Protein AF-A0A838H4B2-F1 (afdb_monomer_lite)

Sequence (118 aa):
ARHPGAVADAAAERFWSGRRPRLSGQLRQLLALDEIDDATKVARRPGAICRLTAAGDRITAQLGDRRLHMPADLAAAMAAVTERPELTVGDLAELLDQPSRHVLVRRLVREGLLMVVR

Foldseek 3Di:
DPDPVVVVLVVLCVLQVPDDFDDDPCVVVLVCLVVQFQQWKKFFQPPWDWDWDDDPQWIWIDTPPDIDIDGPLCVVVVVVRVVDRMDGLNVCVVRDDGSNSSSVQSVCSRSRRMDTDD

Radius of gyration: 13.68 Å; chains: 1; bounding box: 31×31×41 Å

Secondary structure (DSSP, 8-state):
---HHHHHHHHHHHHHHT-PPP-SS-HHHHHTGGG--TT-EEEEPTT--EEEEEETTEEEEEETTEEEEEEGGGHHHHHHHHH-SEEEGGGGTTTS-HHHHHHHHHHHHHTTSEEE--

Structure (mmCIF, N/CA/C/O backbone):
data_AF-A0A838H4B2-F1
#
_entry.id   AF-A0A838H4B2-F1
#
loop_
_atom_site.group_PDB
_atom_site.id
_atom_site.type_symbol
_atom_site.label_atom_id
_atom_site.label_alt_id
_atom_site.label_comp_id
_atom_site.label_asym_id
_atom_site.label_entity_id
_atom_site.label_seq_id
_atom_site.pdbx_PDB_ins_code
_atom_site.Cartn_x
_atom_site.Cartn_y
_atom_site.Cartn_z
_atom_site.occupancy
_atom_site.B_iso_or_equiv
_atom_site.auth_seq_id
_atom_site.auth_comp_id
_atom_site.auth_asym_id
_atom_site.auth_atom_id
_atom_site.pdbx_PDB_model_num
ATOM 1 N N . ALA A 1 1 ? -19.216 -9.057 21.523 1.00 39.03 1 ALA A N 1
ATOM 2 C CA . ALA A 1 1 ? -18.206 -7.990 21.664 1.00 39.03 1 ALA A CA 1
ATOM 3 C C . ALA A 1 1 ? -17.981 -7.362 20.293 1.00 39.03 1 ALA A C 1
ATOM 5 O O . ALA A 1 1 ? -17.779 -8.100 19.338 1.00 39.03 1 ALA A O 1
ATOM 6 N N . ARG A 1 2 ? -18.105 -6.036 20.155 1.00 35.56 2 ARG A N 1
ATOM 7 C CA . ARG A 1 2 ? -17.757 -5.334 18.907 1.00 35.56 2 ARG A CA 1
ATOM 8 C C . ARG A 1 2 ? -16.236 -5.419 18.757 1.00 35.56 2 ARG A C 1
ATOM 10 O O . ARG A 1 2 ? -15.529 -4.804 19.547 1.00 35.56 2 ARG A O 1
ATOM 17 N N . HIS A 1 3 ? -15.744 -6.223 17.817 1.00 30.81 3 HIS A N 1
ATOM 18 C CA . HIS A 1 3 ? -14.318 -6.263 17.499 1.00 30.81 3 HIS A CA 1
ATOM 19 C C . HIS A 1 3 ? -13.909 -4.915 16.879 1.00 30.81 3 HIS A C 1
ATOM 21 O O . HIS A 1 3 ? -14.543 -4.507 15.904 1.00 30.81 3 HIS A O 1
ATOM 27 N N . PRO A 1 4 ? -12.875 -4.229 17.402 1.00 34.47 4 PRO A N 1
ATOM 28 C CA . PRO A 1 4 ? -12.387 -2.967 16.840 1.00 34.47 4 PRO A CA 1
ATOM 29 C C . PRO A 1 4 ? -12.000 -3.068 15.351 1.00 34.47 4 PRO A C 1
ATOM 31 O O . PRO A 1 4 ? -12.183 -2.103 14.616 1.00 34.47 4 PRO A O 1
ATOM 34 N N . GLY A 1 5 ? -11.552 -4.246 14.889 1.00 38.50 5 GLY A N 1
ATOM 35 C CA . GLY A 1 5 ? -11.121 -4.490 13.501 1.00 38.50 5 GLY A CA 1
ATOM 36 C C . GLY A 1 5 ? -12.238 -4.410 12.451 1.00 38.50 5 GLY A C 1
ATOM 37 O O . GLY A 1 5 ? -12.063 -3.783 11.416 1.00 38.50 5 GLY A O 1
ATOM 38 N N . ALA A 1 6 ? -13.448 -4.898 12.752 1.00 37.72 6 ALA A N 1
ATOM 39 C CA . ALA A 1 6 ? -14.560 -4.879 11.787 1.00 37.72 6 ALA A CA 1
ATOM 40 C C . ALA A 1 6 ? -15.044 -3.454 11.435 1.00 37.72 6 ALA A C 1
ATOM 42 O O . ALA A 1 6 ? -15.711 -3.237 10.422 1.00 37.72 6 ALA A O 1
ATOM 43 N N . VAL A 1 7 ? -14.736 -2.468 12.287 1.00 40.53 7 VAL A N 1
ATOM 44 C CA . VAL A 1 7 ? -15.036 -1.050 12.037 1.00 40.53 7 VAL A CA 1
ATOM 45 C C . VAL A 1 7 ? -13.958 -0.413 11.153 1.00 40.53 7 VAL A C 1
ATOM 47 O O . VAL A 1 7 ? -14.288 0.453 10.341 1.00 40.53 7 VAL A O 1
ATOM 50 N N . ALA A 1 8 ? -12.704 -0.863 11.261 1.00 45.31 8 ALA A N 1
ATOM 51 C CA . ALA A 1 8 ? -11.601 -0.409 10.420 1.00 45.31 8 ALA A CA 1
ATOM 52 C C . ALA A 1 8 ? -11.764 -0.881 8.966 1.00 45.31 8 ALA A C 1
ATOM 54 O O . ALA A 1 8 ? -11.578 -0.072 8.060 1.00 45.31 8 ALA A O 1
ATOM 55 N N . ASP A 1 9 ? -12.231 -2.113 8.743 1.00 47.44 9 ASP A N 1
ATOM 56 C CA . ASP A 1 9 ? -12.452 -2.688 7.405 1.00 47.44 9 ASP A CA 1
ATOM 57 C C . ASP A 1 9 ? -13.451 -1.871 6.572 1.00 47.44 9 ASP A C 1
ATOM 59 O O . ASP A 1 9 ? -13.134 -1.356 5.497 1.00 47.44 9 ASP A O 1
ATOM 63 N N . ALA A 1 10 ? -14.659 -1.665 7.106 1.00 52.34 10 ALA A N 1
ATOM 64 C CA . ALA A 1 10 ? -15.697 -0.891 6.429 1.00 52.34 10 ALA A CA 1
ATOM 65 C C . ALA A 1 10 ? -15.313 0.590 6.277 1.00 52.34 10 ALA A C 1
ATOM 67 O O . ALA A 1 10 ? -15.739 1.251 5.325 1.00 52.34 10 ALA A O 1
ATOM 68 N N . ALA A 1 11 ? -14.521 1.129 7.211 1.00 56.75 11 ALA A N 1
ATOM 69 C CA . ALA A 1 11 ? -14.009 2.489 7.129 1.00 56.75 11 ALA A CA 1
ATOM 70 C C . ALA A 1 11 ? -12.929 2.620 6.047 1.00 56.75 11 ALA A C 1
ATOM 72 O O . ALA A 1 11 ? -13.005 3.554 5.253 1.00 56.75 11 ALA A O 1
ATOM 73 N N . ALA A 1 12 ? -11.983 1.684 5.958 1.00 58.59 12 ALA A N 1
ATOM 74 C CA . ALA A 1 12 ? -10.947 1.652 4.932 1.00 58.59 12 ALA A CA 1
ATOM 75 C C . ALA A 1 12 ? -11.564 1.460 3.540 1.00 58.59 12 ALA A C 1
ATOM 77 O O . ALA A 1 12 ? -11.283 2.241 2.629 1.00 58.59 12 ALA A O 1
ATOM 78 N N . GLU A 1 13 ? -12.480 0.504 3.371 1.00 57.62 13 GLU A N 1
ATOM 79 C CA . GLU A 1 13 ? -13.183 0.300 2.102 1.00 57.62 13 GLU A CA 1
ATOM 80 C C . GLU A 1 13 ? -14.005 1.526 1.685 1.00 57.62 13 GLU A C 1
ATOM 82 O O . GLU A 1 13 ? -13.895 1.981 0.542 1.00 57.62 13 GLU A O 1
ATOM 87 N N . ARG A 1 14 ? -14.792 2.130 2.590 1.00 59.19 14 ARG A N 1
ATOM 88 C CA . ARG A 1 14 ? -15.536 3.372 2.287 1.00 59.19 14 ARG A CA 1
ATOM 89 C C . ARG A 1 14 ? -14.614 4.533 1.960 1.00 59.19 14 ARG A C 1
ATOM 91 O O . ARG A 1 14 ? -14.906 5.317 1.061 1.00 59.19 14 ARG A O 1
ATOM 98 N N . PHE A 1 15 ? -13.504 4.640 2.674 1.00 61.44 15 PHE A N 1
ATOM 99 C CA . PHE A 1 15 ? -12.539 5.702 2.479 1.00 61.44 15 PHE A CA 1
ATOM 100 C C . PHE A 1 15 ? -11.842 5.607 1.109 1.00 61.44 15 PHE A C 1
ATOM 102 O O . PHE A 1 15 ? -11.602 6.626 0.459 1.00 61.44 15 PHE A O 1
ATOM 109 N N . TRP A 1 16 ? -11.588 4.391 0.615 1.00 61.47 16 TRP A N 1
ATOM 110 C CA . TRP A 1 16 ? -10.861 4.168 -0.636 1.00 61.47 16 TRP A CA 1
ATOM 111 C C . TRP A 1 16 ? -11.739 3.938 -1.875 1.00 61.47 16 TRP A C 1
ATOM 113 O O . TRP A 1 16 ? -11.306 4.260 -2.990 1.00 61.47 16 TRP A O 1
ATOM 123 N N . SER A 1 17 ? -12.962 3.431 -1.715 1.00 54.78 17 SER A N 1
ATOM 124 C CA . SER A 1 17 ? -13.873 3.075 -2.820 1.00 54.78 17 SER A CA 1
ATOM 125 C C . SER A 1 17 ? -14.337 4.263 -3.675 1.00 54.78 17 SER A C 1
ATOM 127 O O . SER A 1 17 ? -14.684 4.074 -4.839 1.00 54.78 17 SER A O 1
ATOM 129 N N . GLY A 1 18 ? -14.274 5.499 -3.168 1.00 48.72 18 GLY A N 1
ATOM 130 C CA . GLY A 1 18 ? -14.782 6.684 -3.875 1.00 48.72 18 GLY A CA 1
ATOM 131 C C . GLY A 1 18 ? -13.961 7.177 -5.079 1.00 48.72 18 GLY A C 1
ATOM 132 O O . GLY A 1 18 ? -14.422 8.060 -5.802 1.00 48.72 18 GLY A O 1
ATOM 133 N N . ARG A 1 19 ? -12.745 6.659 -5.329 1.00 55.66 19 ARG A N 1
ATOM 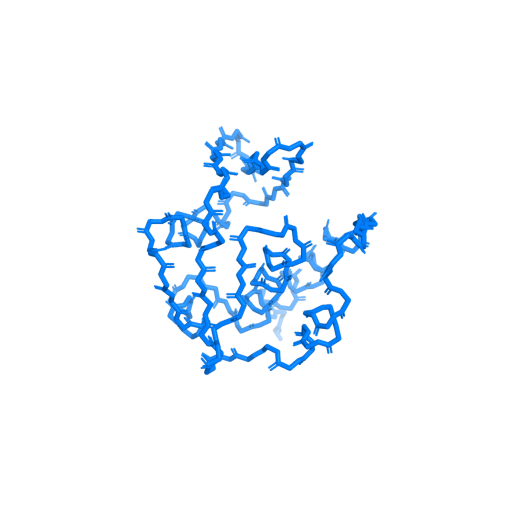134 C CA . ARG A 1 19 ? -11.852 7.213 -6.373 1.00 55.66 19 ARG A CA 1
ATOM 135 C C . ARG A 1 19 ? -11.728 6.322 -7.608 1.00 55.66 19 ARG A C 1
ATOM 137 O O . ARG A 1 19 ? -11.298 5.173 -7.517 1.00 55.66 19 ARG A O 1
ATOM 144 N N . ARG A 1 20 ? -12.020 6.896 -8.780 1.00 51.31 20 ARG A N 1
ATOM 145 C CA . ARG A 1 20 ? -11.890 6.237 -10.089 1.00 51.31 20 ARG A CA 1
ATOM 146 C C . ARG A 1 20 ? -10.408 6.042 -10.473 1.00 51.31 20 ARG A C 1
ATOM 148 O O . ARG A 1 20 ? -9.651 7.010 -10.407 1.00 51.31 20 ARG A O 1
ATOM 155 N N . PRO A 1 21 ? -9.979 4.840 -10.899 1.00 51.09 21 PRO A N 1
ATOM 156 C CA . PRO A 1 21 ? -8.625 4.606 -11.413 1.00 51.09 21 PRO A CA 1
ATOM 157 C C . PRO A 1 21 ? -8.424 5.210 -12.808 1.00 51.09 21 PRO A C 1
ATOM 159 O O . PRO A 1 21 ? -9.385 5.352 -13.563 1.00 51.09 21 PRO A O 1
ATOM 162 N N . ARG A 1 22 ? -7.166 5.470 -13.199 1.00 56.31 22 ARG A N 1
ATOM 163 C CA . ARG A 1 22 ? -6.808 5.643 -14.621 1.00 56.31 22 ARG A CA 1
ATOM 164 C C . ARG A 1 22 ? -6.142 4.379 -15.163 1.00 56.31 22 ARG A C 1
ATOM 166 O O . ARG A 1 22 ? -5.270 3.814 -14.517 1.00 56.31 22 ARG A O 1
ATOM 173 N N . LEU A 1 23 ? -6.590 3.970 -16.349 1.00 53.62 23 LEU A N 1
ATOM 174 C CA . LEU A 1 23 ? -6.383 2.668 -16.998 1.00 53.62 23 LEU A CA 1
ATOM 175 C C . LEU A 1 23 ? -5.200 2.636 -17.990 1.00 53.62 23 LEU A C 1
ATOM 177 O O . LEU A 1 23 ? -5.237 1.907 -18.977 1.00 53.62 23 LEU A O 1
ATOM 181 N N . SER A 1 24 ? -4.145 3.421 -17.789 1.00 47.12 24 SER A N 1
ATOM 182 C CA . SER A 1 24 ? -3.000 3.430 -18.713 1.00 47.12 24 SER A 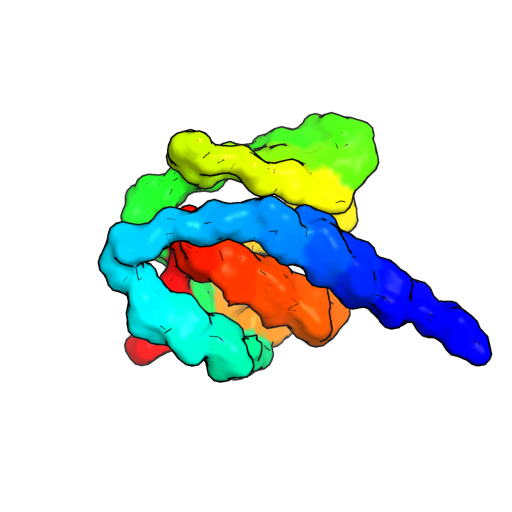CA 1
ATOM 183 C C . SER A 1 24 ? -2.042 2.268 -18.405 1.00 47.12 24 SER A C 1
ATOM 185 O O . SER A 1 24 ? -1.202 2.375 -17.518 1.00 47.12 24 SER A O 1
ATOM 187 N N . GLY A 1 25 ? -2.206 1.134 -19.103 1.00 46.50 25 GLY A N 1
ATOM 188 C CA . GLY A 1 25 ? -1.298 -0.032 -19.078 1.00 46.50 25 GLY A CA 1
ATOM 189 C C . GLY A 1 25 ? -1.486 -1.031 -17.924 1.00 46.50 25 GLY A C 1
ATOM 190 O O . GLY A 1 25 ? -0.818 -2.060 -17.875 1.00 46.50 25 GLY A O 1
ATOM 191 N N . GLN A 1 26 ? -2.412 -0.758 -17.003 1.00 57.06 26 GLN A N 1
ATOM 192 C CA . GLN A 1 26 ? -2.542 -1.456 -15.717 1.00 57.06 26 GLN A CA 1
ATOM 193 C C . GLN A 1 26 ? -3.621 -2.548 -15.680 1.00 57.06 26 GLN A C 1
ATOM 195 O O . GLN A 1 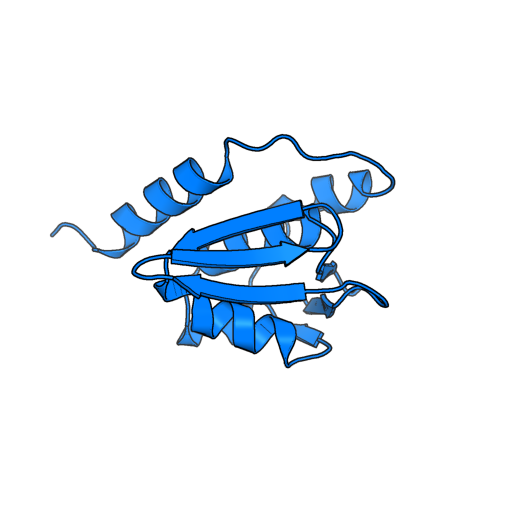26 ? -3.794 -3.184 -14.645 1.00 57.06 26 GLN A O 1
ATOM 200 N N . LEU A 1 27 ? -4.344 -2.791 -16.780 1.00 55.97 27 LEU A N 1
ATOM 201 C CA . LEU A 1 27 ? -5.525 -3.669 -16.786 1.00 55.97 27 LEU A CA 1
ATOM 202 C C . LEU A 1 27 ? -5.235 -5.075 -16.235 1.00 55.97 27 LEU A C 1
ATOM 204 O O . LEU A 1 27 ? -5.998 -5.583 -15.422 1.00 55.97 27 LEU A O 1
ATOM 208 N N . ARG A 1 28 ? -4.093 -5.674 -16.600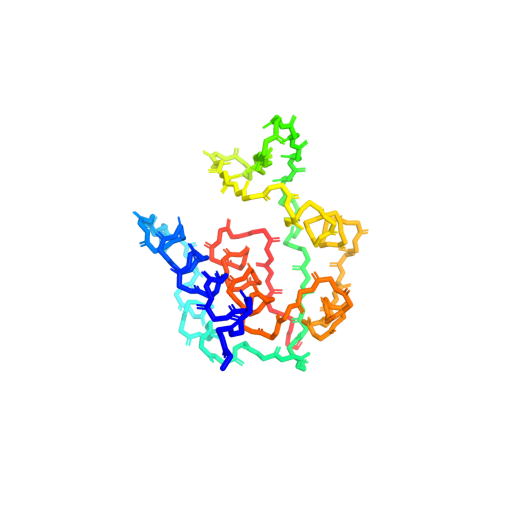 1.00 54.78 28 ARG A N 1
ATOM 209 C CA . ARG A 1 28 ? -3.697 -7.008 -16.118 1.00 54.78 28 ARG A CA 1
ATOM 210 C C . ARG A 1 28 ? -3.339 -7.030 -14.627 1.00 54.78 28 ARG A C 1
ATOM 212 O O . ARG A 1 28 ? -3.529 -8.052 -13.986 1.00 54.78 28 ARG A O 1
ATOM 219 N N . GLN A 1 29 ? -2.840 -5.923 -14.069 1.00 56.66 29 GLN A N 1
ATOM 220 C CA . GLN A 1 29 ? -2.629 -5.809 -12.620 1.00 56.66 29 GLN A CA 1
ATOM 221 C C . GLN A 1 29 ? -3.940 -5.561 -11.883 1.00 56.66 29 GLN A C 1
ATOM 223 O O . GLN A 1 29 ? -4.095 -6.075 -10.789 1.00 56.66 29 GLN A O 1
ATOM 228 N N . LEU A 1 30 ? -4.874 -4.815 -12.484 1.00 61.38 30 LEU A N 1
ATOM 229 C CA . LEU A 1 30 ? -6.201 -4.577 -11.916 1.00 61.38 30 LEU A CA 1
ATOM 230 C C . LEU A 1 30 ? -7.012 -5.871 -11.788 1.00 61.38 30 LEU A C 1
ATOM 232 O O . LEU A 1 30 ? -7.677 -6.050 -10.778 1.00 61.38 30 LEU A O 1
ATOM 236 N N . LEU A 1 31 ? -6.909 -6.766 -12.776 1.00 59.69 31 LEU A N 1
ATOM 237 C CA . LEU A 1 31 ? -7.534 -8.094 -12.743 1.00 59.69 31 LEU A CA 1
ATOM 238 C C . LEU A 1 31 ? -6.899 -9.028 -11.701 1.00 59.69 31 LEU A C 1
ATOM 240 O O . LEU A 1 31 ? -7.588 -9.874 -11.154 1.00 59.69 31 LEU A O 1
ATOM 244 N N . ALA A 1 32 ? -5.607 -8.850 -11.408 1.00 63.69 32 ALA A N 1
ATOM 245 C CA . ALA A 1 32 ? -4.882 -9.631 -10.405 1.00 63.69 32 ALA A CA 1
ATOM 246 C C . ALA A 1 32 ? -4.954 -9.022 -8.993 1.00 63.69 32 ALA A C 1
ATOM 248 O O . ALA A 1 32 ? -4.353 -9.562 -8.071 1.00 63.69 32 ALA A O 1
ATOM 249 N N . LEU A 1 33 ? -5.641 -7.886 -8.796 1.00 71.88 33 LEU A N 1
ATOM 250 C CA . LEU A 1 33 ? -5.738 -7.268 -7.468 1.00 71.88 33 LEU A CA 1
ATOM 251 C C . LEU A 1 33 ? -6.427 -8.197 -6.474 1.00 71.88 33 LEU A C 1
ATOM 253 O O . LEU A 1 33 ? -5.995 -8.260 -5.328 1.00 71.88 33 LEU A O 1
ATOM 257 N N . ASP A 1 34 ? -7.456 -8.921 -6.913 1.00 71.50 34 ASP A N 1
ATOM 258 C CA . ASP A 1 34 ? -8.206 -9.836 -6.050 1.00 71.50 34 ASP A CA 1
ATOM 259 C C . ASP A 1 34 ? -7.394 -11.084 -5.668 1.00 71.50 34 ASP A C 1
ATOM 261 O O . ASP A 1 34 ? -7.684 -11.706 -4.650 1.00 71.50 34 ASP A O 1
ATOM 265 N N . GLU A 1 35 ? -6.332 -11.391 -6.422 1.00 83.06 35 GLU A N 1
ATOM 266 C CA . GLU A 1 35 ? -5.383 -12.480 -6.153 1.00 83.06 35 GLU A CA 1
ATOM 267 C C . GLU A 1 35 ? -4.250 -12.061 -5.199 1.00 83.06 35 GLU A C 1
ATOM 269 O O . GLU A 1 35 ? -3.476 -12.911 -4.771 1.00 83.06 35 GLU A O 1
ATOM 274 N N . ILE A 1 36 ? -4.132 -10.768 -4.855 1.00 88.12 36 ILE A N 1
ATOM 275 C CA . ILE A 1 36 ? -3.122 -10.307 -3.894 1.00 88.12 36 ILE A CA 1
ATOM 276 C C . ILE A 1 36 ? -3.481 -10.832 -2.505 1.00 88.12 36 ILE A C 1
ATOM 278 O O . ILE A 1 36 ? -4.516 -10.453 -1.942 1.00 88.12 36 ILE A O 1
ATOM 282 N N . ASP A 1 37 ? -2.567 -11.633 -1.968 1.00 91.88 37 ASP A N 1
ATOM 283 C CA . ASP A 1 37 ? -2.581 -12.244 -0.644 1.00 91.88 37 ASP A CA 1
ATOM 284 C C . ASP A 1 37 ? -1.264 -11.976 0.112 1.00 91.88 37 ASP A C 1
ATOM 286 O O . ASP A 1 37 ? -0.399 -11.238 -0.358 1.00 91.88 37 ASP A O 1
ATOM 290 N N . ASP A 1 38 ? -1.094 -12.583 1.288 1.00 95.31 38 ASP A N 1
ATOM 291 C CA . ASP A 1 38 ? 0.093 -12.382 2.129 1.00 95.31 38 ASP A CA 1
ATOM 292 C C . ASP A 1 38 ? 1.388 -12.942 1.549 1.00 95.31 38 ASP A C 1
ATOM 294 O O . ASP A 1 38 ? 2.455 -12.464 1.926 1.00 95.31 38 ASP A O 1
ATOM 298 N N . ALA A 1 39 ? 1.311 -13.932 0.659 1.00 96.12 39 ALA A N 1
ATOM 299 C CA . ALA A 1 39 ? 2.476 -14.523 0.008 1.00 96.12 39 ALA A CA 1
ATOM 300 C C . ALA A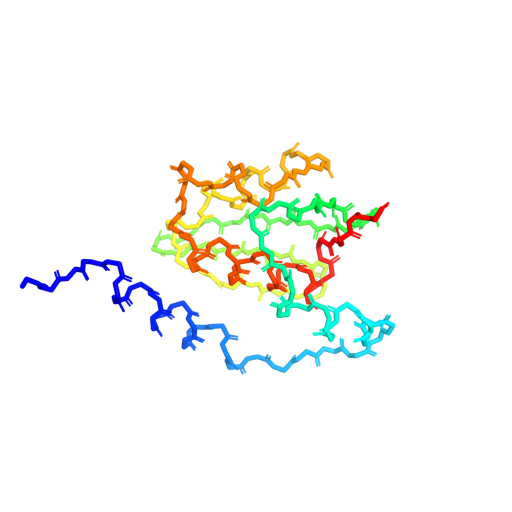 1 39 ? 2.933 -13.699 -1.207 1.00 96.12 39 ALA A C 1
ATOM 302 O O . ALA A 1 39 ? 4.027 -13.905 -1.736 1.00 96.12 39 ALA A O 1
ATOM 303 N N . THR A 1 40 ? 2.106 -12.752 -1.651 1.00 95.25 40 THR A N 1
ATOM 304 C CA . THR A 1 40 ? 2.385 -11.921 -2.815 1.00 95.25 40 THR A CA 1
ATOM 305 C C . THR A 1 40 ? 3.585 -11.009 -2.555 1.00 95.25 40 THR A C 1
ATOM 307 O O . THR A 1 40 ? 3.612 -10.236 -1.596 1.00 95.25 40 THR A O 1
ATOM 310 N N . LYS A 1 41 ? 4.574 -11.048 -3.452 1.00 96.56 41 LYS A N 1
ATOM 311 C CA . LYS A 1 41 ? 5.707 -10.116 -3.448 1.00 96.56 41 LYS A CA 1
ATOM 312 C C . LYS A 1 41 ? 5.385 -8.863 -4.246 1.00 96.56 41 LYS A C 1
ATOM 314 O O . LYS A 1 41 ? 4.872 -8.930 -5.367 1.00 96.56 41 LYS A O 1
ATOM 319 N N . VAL A 1 42 ? 5.718 -7.706 -3.686 1.00 95.62 42 VAL A N 1
ATOM 320 C CA . VAL A 1 42 ? 5.521 -6.403 -4.320 1.00 95.62 42 VAL A CA 1
ATOM 321 C C . VAL A 1 42 ? 6.782 -5.559 -4.231 1.00 95.62 42 VAL A C 1
ATOM 323 O O . VAL A 1 42 ? 7.447 -5.511 -3.202 1.00 95.62 42 VAL A O 1
ATOM 326 N N . ALA A 1 43 ? 7.083 -4.847 -5.311 1.00 95.25 43 ALA A N 1
ATOM 327 C CA . ALA A 1 43 ? 8.213 -3.934 -5.397 1.00 95.25 43 ALA A CA 1
ATOM 328 C C . ALA A 1 43 ? 7.747 -2.512 -5.687 1.00 95.25 43 ALA A C 1
ATOM 330 O O . ALA A 1 43 ? 6.703 -2.293 -6.319 1.00 95.25 43 ALA A O 1
ATOM 331 N N . ARG A 1 44 ? 8.545 -1.525 -5.266 1.00 93.06 44 ARG A N 1
ATOM 332 C CA . ARG A 1 44 ? 8.325 -0.141 -5.694 1.00 93.06 44 ARG A CA 1
ATOM 333 C C . ARG A 1 44 ? 8.546 -0.042 -7.193 1.00 93.06 44 ARG A C 1
ATOM 335 O O . ARG A 1 44 ? 9.567 -0.486 -7.716 1.00 93.06 44 ARG A O 1
ATOM 342 N N . ARG A 1 45 ? 7.610 0.596 -7.891 1.00 90.38 45 ARG A N 1
ATOM 343 C CA . ARG A 1 45 ? 7.774 0.858 -9.318 1.00 90.38 45 ARG A CA 1
ATOM 344 C C . ARG A 1 45 ? 8.985 1.784 -9.523 1.00 90.38 45 ARG A C 1
ATOM 346 O O . ARG A 1 45 ? 9.035 2.847 -8.897 1.00 90.38 45 ARG A O 1
ATOM 353 N N . PRO A 1 46 ? 9.942 1.433 -10.401 1.00 86.31 46 PRO A N 1
ATOM 354 C CA . PRO A 1 46 ? 11.069 2.307 -10.710 1.00 86.31 46 PRO A CA 1
ATOM 355 C C . PRO A 1 46 ? 10.596 3.700 -11.138 1.00 86.31 46 PRO A C 1
ATOM 357 O O . PRO A 1 46 ? 9.691 3.833 -11.961 1.00 86.31 46 PRO A O 1
ATOM 360 N N . GLY A 1 47 ? 11.182 4.741 -10.543 1.00 84.44 47 GLY A N 1
ATOM 361 C CA . GLY A 1 47 ? 10.819 6.136 -10.810 1.00 84.44 47 GLY A CA 1
ATOM 362 C C . GLY A 1 47 ? 9.512 6.617 -10.164 1.00 84.44 47 GLY A C 1
ATOM 363 O O . GLY A 1 47 ? 9.176 7.791 -10.311 1.00 84.44 47 GLY A O 1
ATOM 364 N N . ALA A 1 48 ? 8.779 5.771 -9.429 1.00 85.81 48 ALA A N 1
ATOM 365 C CA . ALA A 1 48 ? 7.617 6.229 -8.675 1.00 85.81 48 ALA A CA 1
ATOM 366 C C . ALA A 1 48 ? 8.049 7.151 -7.527 1.00 85.81 48 ALA A C 1
ATOM 368 O O . ALA A 1 48 ? 8.868 6.792 -6.680 1.00 85.81 48 ALA A O 1
ATOM 369 N N . ILE A 1 49 ? 7.471 8.350 -7.497 1.00 86.25 49 ILE A N 1
ATOM 370 C CA . ILE A 1 49 ? 7.712 9.345 -6.454 1.00 86.25 49 ILE A CA 1
ATOM 371 C C . ILE A 1 49 ? 6.625 9.191 -5.396 1.00 86.25 49 ILE A C 1
ATOM 373 O O . ILE A 1 49 ? 5.442 9.215 -5.728 1.00 86.25 49 ILE A O 1
ATOM 377 N N . CYS A 1 50 ? 7.024 9.085 -4.130 1.00 90.38 50 CYS A N 1
ATOM 378 C CA . CYS A 1 50 ? 6.121 9.131 -2.987 1.00 90.38 50 CYS A CA 1
ATOM 379 C C . CYS A 1 50 ? 6.646 10.144 -1.970 1.00 90.38 50 CYS A C 1
ATOM 381 O O . CYS A 1 50 ? 7.790 10.042 -1.531 1.00 90.38 50 CYS A O 1
ATOM 383 N N . ARG A 1 51 ? 5.814 11.115 -1.589 1.00 91.81 51 ARG A N 1
ATOM 384 C CA . ARG A 1 51 ? 6.086 12.012 -0.460 1.00 91.81 51 ARG A CA 1
ATOM 385 C C . ARG A 1 51 ? 4.969 11.882 0.558 1.00 91.81 51 ARG A C 1
ATOM 387 O O . ARG A 1 51 ? 3.813 12.129 0.222 1.00 91.81 51 ARG A O 1
ATOM 394 N N . LEU A 1 52 ? 5.327 11.524 1.784 1.00 92.25 52 LEU A N 1
ATOM 395 C CA . LEU A 1 52 ? 4.402 11.441 2.907 1.00 92.25 52 LEU A CA 1
ATOM 396 C C . LEU A 1 52 ? 4.408 12.761 3.681 1.00 92.25 52 LEU A C 1
ATOM 398 O O . LEU A 1 52 ? 5.449 13.385 3.874 1.00 92.25 52 LEU A O 1
ATOM 402 N N . THR A 1 53 ? 3.236 13.214 4.104 1.00 93.25 53 THR A N 1
ATOM 403 C CA . THR A 1 53 ? 3.078 14.388 4.967 1.00 93.25 53 THR A CA 1
ATOM 404 C C . THR A 1 53 ? 1.985 14.098 5.978 1.00 93.25 53 THR A C 1
ATOM 406 O O . THR A 1 53 ? 0.885 13.716 5.585 1.00 93.25 53 THR A O 1
ATOM 409 N N . ALA A 1 54 ? 2.281 14.265 7.263 1.00 90.75 54 ALA A N 1
ATOM 410 C CA . ALA A 1 54 ? 1.316 14.091 8.340 1.00 90.75 54 ALA A CA 1
ATOM 411 C C . ALA A 1 54 ? 0.704 15.439 8.739 1.00 90.75 54 ALA A C 1
ATOM 413 O O . ALA A 1 54 ? 1.405 16.449 8.799 1.00 90.75 54 ALA A O 1
ATOM 414 N N . ALA A 1 55 ? -0.601 15.448 8.998 1.00 90.19 55 ALA A N 1
ATOM 415 C CA . ALA A 1 55 ? -1.337 16.605 9.486 1.00 90.19 55 ALA A CA 1
ATOM 416 C C . ALA A 1 55 ? -2.505 16.130 10.363 1.00 90.19 55 ALA A C 1
ATOM 418 O O . ALA A 1 55 ? -3.511 15.637 9.852 1.00 90.19 55 ALA A O 1
ATOM 419 N N . GLY A 1 56 ? -2.363 16.282 11.682 1.00 90.88 56 GLY A N 1
ATOM 420 C CA . GLY A 1 56 ? -3.372 15.846 12.648 1.00 90.88 56 GLY A CA 1
ATOM 421 C C . GLY A 1 56 ? -3.620 14.338 12.583 1.00 90.88 56 GLY A C 1
ATOM 422 O O . GLY A 1 56 ? -2.690 13.544 12.685 1.00 90.88 56 GLY A O 1
ATOM 423 N N . ASP A 1 57 ? -4.878 13.957 12.384 1.00 88.94 57 ASP A N 1
ATOM 424 C CA . ASP A 1 57 ? -5.359 12.574 12.300 1.00 88.94 57 ASP A CA 1
ATOM 425 C C . ASP A 1 57 ? -5.240 11.965 10.891 1.00 88.94 57 ASP A C 1
ATOM 427 O O . ASP A 1 57 ? -5.753 10.870 10.629 1.00 88.94 57 ASP A O 1
ATOM 431 N N . ARG A 1 58 ? -4.561 12.652 9.961 1.00 87.06 58 ARG A N 1
ATOM 432 C CA . ARG A 1 58 ? -4.386 12.185 8.583 1.00 87.06 58 ARG A CA 1
ATOM 433 C C . ARG A 1 58 ? -2.938 12.229 8.129 1.00 87.06 58 ARG A C 1
ATOM 435 O O . ARG A 1 58 ? -2.168 13.117 8.490 1.00 87.06 58 ARG A O 1
ATOM 442 N N . ILE A 1 59 ? -2.607 11.334 7.207 1.00 92.25 59 ILE A N 1
ATOM 443 C CA . ILE A 1 59 ? -1.445 11.484 6.332 1.00 92.25 59 ILE A CA 1
ATOM 444 C C . ILE A 1 59 ? -1.883 11.684 4.886 1.00 92.25 59 ILE A C 1
ATOM 446 O O . ILE A 1 59 ? -2.950 11.246 4.453 1.00 92.25 59 ILE A O 1
ATOM 450 N N . THR A 1 60 ? -1.031 12.357 4.124 1.00 91.31 60 THR A N 1
ATOM 451 C CA . THR A 1 60 ? -1.159 12.525 2.682 1.00 91.31 60 THR A CA 1
ATOM 452 C C . THR A 1 60 ? 0.058 11.916 1.998 1.00 91.31 60 THR A C 1
ATOM 454 O O . THR A 1 60 ? 1.181 12.327 2.276 1.00 91.31 60 THR A O 1
ATOM 457 N N . ALA A 1 61 ? -0.161 10.969 1.087 1.00 90.50 61 ALA A N 1
ATOM 458 C CA . ALA A 1 61 ? 0.851 10.456 0.172 1.00 90.50 61 ALA A CA 1
ATOM 459 C C . ALA A 1 61 ? 0.693 11.121 -1.200 1.00 90.50 61 ALA A C 1
ATOM 461 O O . ALA A 1 61 ? -0.288 10.883 -1.906 1.00 90.50 61 ALA A O 1
ATOM 462 N N . GLN A 1 62 ? 1.648 11.966 -1.581 1.00 90.50 62 GLN A N 1
ATOM 463 C CA . GLN A 1 62 ? 1.749 12.520 -2.929 1.00 90.50 62 GLN A CA 1
ATOM 464 C C . GLN A 1 62 ? 2.461 11.506 -3.832 1.00 90.50 62 GLN A C 1
ATOM 466 O O . GLN A 1 62 ? 3.644 11.235 -3.639 1.00 90.50 62 GLN A O 1
ATOM 471 N N . LEU A 1 63 ? 1.732 10.974 -4.810 1.00 87.19 63 LEU A N 1
ATOM 472 C CA . LEU A 1 63 ? 2.153 9.976 -5.791 1.00 87.19 63 LEU A CA 1
ATOM 473 C C . LEU A 1 63 ? 2.149 10.606 -7.189 1.00 87.19 63 LEU A C 1
ATOM 475 O O . LEU A 1 63 ? 1.145 10.538 -7.898 1.00 87.19 63 LEU A O 1
ATOM 479 N N . GLY A 1 64 ? 3.232 11.289 -7.565 1.00 82.06 64 GLY A N 1
ATOM 480 C CA . GLY A 1 64 ? 3.289 12.035 -8.829 1.00 82.06 64 GLY A CA 1
ATOM 481 C C . GLY A 1 64 ? 2.179 13.090 -8.923 1.00 82.06 64 GLY A C 1
ATOM 482 O O . GLY A 1 64 ? 2.168 14.042 -8.146 1.00 82.06 64 GLY A O 1
ATOM 483 N N . ASP A 1 65 ? 1.223 12.904 -9.834 1.00 76.00 65 ASP A N 1
ATOM 484 C CA . ASP A 1 65 ? 0.060 13.779 -10.043 1.00 76.00 65 ASP A CA 1
ATOM 485 C C . ASP A 1 65 ? -1.113 13.507 -9.077 1.00 76.00 65 ASP A C 1
ATOM 487 O O . ASP A 1 65 ? -2.122 14.216 -9.105 1.00 76.00 65 ASP A O 1
ATOM 491 N N . ARG A 1 66 ? -0.998 12.510 -8.187 1.00 77.88 66 ARG A N 1
ATOM 492 C CA . ARG A 1 66 ? -2.074 12.089 -7.274 1.00 77.88 66 ARG A CA 1
ATOM 493 C C . ARG A 1 66 ? -1.740 12.327 -5.814 1.00 77.88 66 ARG A C 1
ATOM 495 O O . ARG A 1 66 ? -0.593 12.292 -5.399 1.00 77.88 66 ARG A O 1
ATOM 502 N N . ARG A 1 67 ? -2.780 12.497 -5.000 1.00 85.00 67 ARG A N 1
ATOM 503 C CA . ARG A 1 67 ? -2.672 12.561 -3.537 1.00 85.00 67 ARG A CA 1
ATOM 504 C C . ARG A 1 67 ? -3.596 11.559 -2.905 1.00 85.00 67 ARG A C 1
ATOM 506 O O . ARG A 1 67 ? -4.795 11.678 -3.115 1.00 85.00 67 ARG A O 1
ATOM 513 N N . LEU A 1 68 ? -3.085 10.633 -2.114 1.00 85.31 68 LEU A N 1
ATOM 514 C CA . LEU A 1 68 ? -3.894 9.795 -1.239 1.00 85.31 68 LEU A CA 1
ATOM 515 C C . LEU A 1 68 ? -3.927 10.439 0.140 1.00 85.31 68 LEU A C 1
ATOM 517 O O . LEU A 1 68 ? -2.890 10.552 0.777 1.00 85.31 68 LEU A O 1
ATOM 521 N N . HIS A 1 69 ? -5.096 10.863 0.597 1.00 86.69 69 HIS A N 1
ATOM 522 C CA . HIS A 1 69 ? -5.297 11.132 2.021 1.00 86.69 69 HIS A CA 1
ATOM 523 C C . HIS A 1 69 ? -5.559 9.796 2.695 1.00 86.69 69 HIS A C 1
ATOM 525 O O . HIS A 1 69 ? -6.093 8.936 2.010 1.00 86.69 69 HIS A O 1
ATOM 531 N N . MET A 1 70 ? -5.211 9.611 3.965 1.00 85.62 70 MET A N 1
ATOM 532 C CA . MET A 1 70 ? -5.542 8.416 4.750 1.00 85.62 70 MET A CA 1
ATOM 533 C C . MET A 1 70 ? -5.436 8.664 6.252 1.00 85.62 70 MET A C 1
ATOM 535 O O . MET A 1 70 ? -4.894 9.703 6.630 1.00 85.62 70 MET A O 1
ATOM 539 N N . PRO A 1 71 ? -5.989 7.781 7.104 1.00 87.75 71 PRO A N 1
ATOM 540 C CA . PRO A 1 71 ? -5.819 7.883 8.551 1.00 87.75 71 PRO A CA 1
ATOM 541 C C . PRO A 1 71 ? -4.340 7.908 8.952 1.00 87.75 71 PRO A C 1
ATOM 543 O O . PRO A 1 71 ? -3.508 7.285 8.285 1.00 87.75 71 PRO A O 1
ATOM 546 N N . ALA A 1 72 ? -4.024 8.618 10.037 1.00 88.50 72 ALA A N 1
ATOM 547 C CA . ALA A 1 72 ? -2.666 8.704 10.571 1.00 88.50 72 ALA A CA 1
ATOM 548 C C . ALA A 1 72 ? -2.064 7.330 10.914 1.00 88.50 72 ALA A C 1
ATOM 550 O O . ALA A 1 72 ? -0.868 7.128 10.724 1.00 88.50 72 ALA A O 1
ATOM 551 N N . ASP A 1 73 ? -2.899 6.369 11.311 1.00 87.38 73 ASP A N 1
ATOM 552 C CA . ASP A 1 73 ? -2.488 5.014 11.701 1.00 87.38 73 ASP A CA 1
ATOM 553 C C . ASP A 1 73 ? -1.789 4.241 10.567 1.00 87.38 73 ASP A C 1
ATOM 555 O O . ASP A 1 73 ? -0.974 3.358 10.819 1.00 87.38 73 ASP A O 1
ATOM 559 N N . LEU A 1 74 ? -2.022 4.615 9.300 1.00 90.69 74 LEU A N 1
ATOM 560 C CA . LEU A 1 74 ? -1.329 4.009 8.156 1.00 90.69 74 LEU A CA 1
ATOM 561 C C . LEU A 1 74 ? 0.094 4.550 7.945 1.00 90.69 74 LEU A C 1
ATOM 563 O O . LEU A 1 74 ? 0.783 4.093 7.032 1.00 90.69 74 LEU A O 1
ATOM 567 N N . ALA A 1 75 ? 0.559 5.512 8.749 1.00 91.06 75 ALA A N 1
ATOM 568 C CA . ALA A 1 75 ? 1.864 6.147 8.562 1.00 91.06 75 ALA A CA 1
ATOM 569 C C . ALA A 1 75 ? 3.016 5.145 8.644 1.00 91.06 75 ALA A C 1
ATOM 571 O O . ALA A 1 75 ? 3.885 5.157 7.774 1.00 91.06 75 ALA A O 1
ATOM 572 N N . ALA A 1 76 ? 2.992 4.247 9.633 1.00 92.69 76 ALA A N 1
ATOM 573 C CA . ALA A 1 76 ? 4.031 3.235 9.801 1.00 92.69 76 ALA A CA 1
ATOM 574 C C . ALA A 1 76 ? 4.063 2.251 8.620 1.00 92.69 76 ALA A C 1
ATOM 576 O O . ALA A 1 76 ? 5.129 1.954 8.084 1.00 92.69 76 ALA A O 1
ATOM 577 N N . ALA A 1 77 ? 2.892 1.808 8.152 1.00 94.69 77 ALA A N 1
ATOM 578 C CA . ALA A 1 77 ? 2.793 0.927 6.991 1.00 94.69 77 ALA A CA 1
ATOM 579 C C . ALA A 1 77 ? 3.279 1.616 5.705 1.00 94.69 77 ALA A C 1
ATOM 581 O O . ALA A 1 77 ? 4.038 1.031 4.934 1.00 94.69 77 ALA A O 1
ATOM 582 N N . MET A 1 78 ? 2.899 2.879 5.484 1.00 94.50 78 MET A N 1
ATOM 583 C CA . MET A 1 78 ? 3.379 3.660 4.341 1.00 94.50 78 MET A CA 1
ATOM 584 C C . MET A 1 78 ? 4.892 3.886 4.392 1.00 94.50 78 MET A C 1
ATOM 586 O O . MET A 1 78 ? 5.538 3.778 3.351 1.00 94.50 78 MET A O 1
ATOM 590 N N . ALA A 1 79 ? 5.457 4.156 5.573 1.00 93.56 79 ALA A N 1
ATOM 591 C CA . ALA A 1 79 ? 6.900 4.283 5.763 1.00 93.56 79 ALA A CA 1
ATOM 592 C C . ALA A 1 79 ? 7.618 2.980 5.382 1.00 93.56 79 ALA A C 1
ATOM 594 O O . ALA A 1 79 ? 8.467 3.003 4.489 1.00 93.56 79 ALA A O 1
ATOM 595 N N . ALA A 1 80 ? 7.178 1.840 5.931 1.00 93.88 80 ALA A N 1
ATOM 596 C CA . ALA A 1 80 ? 7.730 0.520 5.620 1.00 93.88 80 ALA A CA 1
ATOM 597 C C . ALA A 1 80 ? 7.704 0.208 4.113 1.00 93.88 80 ALA A C 1
ATOM 599 O O . ALA A 1 80 ? 8.692 -0.272 3.556 1.00 93.88 80 ALA A O 1
ATOM 600 N N . VAL A 1 81 ? 6.603 0.541 3.429 1.00 94.31 81 VAL A N 1
ATOM 601 C CA . VAL A 1 81 ? 6.481 0.391 1.971 1.00 94.31 81 VAL A CA 1
ATOM 602 C C . VAL A 1 81 ? 7.442 1.314 1.213 1.00 94.31 81 VAL A C 1
ATOM 604 O O . VAL A 1 81 ? 7.982 0.934 0.176 1.00 94.31 81 VAL A O 1
ATOM 607 N N . THR A 1 82 ? 7.645 2.547 1.679 1.00 91.56 82 THR A N 1
ATOM 608 C CA . THR A 1 82 ? 8.526 3.500 0.991 1.00 91.56 82 THR A CA 1
ATOM 609 C C . THR A 1 82 ? 10.010 3.253 1.235 1.00 91.56 82 THR A C 1
ATOM 611 O O . THR A 1 82 ? 10.806 3.591 0.362 1.00 91.56 82 THR A O 1
ATOM 614 N N . GLU A 1 83 ? 10.389 2.675 2.369 1.00 91.56 83 GLU A N 1
ATOM 615 C CA . GLU A 1 83 ? 11.788 2.435 2.745 1.00 91.56 83 GLU A CA 1
ATOM 616 C C . GLU A 1 83 ? 12.365 1.171 2.103 1.00 91.56 83 GLU A C 1
ATOM 618 O O . GLU A 1 83 ? 13.566 1.098 1.843 1.00 91.56 83 GLU A O 1
ATOM 623 N N . ARG A 1 84 ? 11.514 0.185 1.802 1.00 93.31 84 ARG A N 1
ATOM 624 C CA . ARG A 1 84 ? 11.932 -1.090 1.216 1.00 93.31 84 ARG A CA 1
ATOM 625 C C . ARG A 1 84 ? 11.769 -1.069 -0.309 1.00 93.31 84 ARG A C 1
ATOM 627 O O . ARG A 1 84 ? 10.728 -0.640 -0.805 1.00 93.31 84 ARG A O 1
ATOM 634 N N . PRO A 1 85 ? 12.763 -1.538 -1.086 1.00 92.56 85 PRO A N 1
ATOM 635 C CA . PRO A 1 85 ? 12.612 -1.666 -2.536 1.00 92.56 85 PRO A CA 1
ATOM 636 C C . PRO A 1 85 ? 11.600 -2.759 -2.922 1.00 92.56 85 PRO A C 1
ATOM 638 O O . PRO A 1 85 ? 10.899 -2.607 -3.924 1.00 92.56 85 PRO A O 1
ATOM 641 N N . GLU A 1 86 ? 11.497 -3.813 -2.109 1.00 95.81 86 GLU A N 1
ATOM 642 C CA . GLU A 1 86 ? 10.584 -4.951 -2.247 1.00 95.81 86 GLU A CA 1
ATOM 643 C C . GLU A 1 86 ? 10.160 -5.454 -0.859 1.00 95.81 86 GLU A C 1
ATOM 645 O O . GLU A 1 86 ? 10.918 -5.320 0.105 1.00 95.81 86 GLU A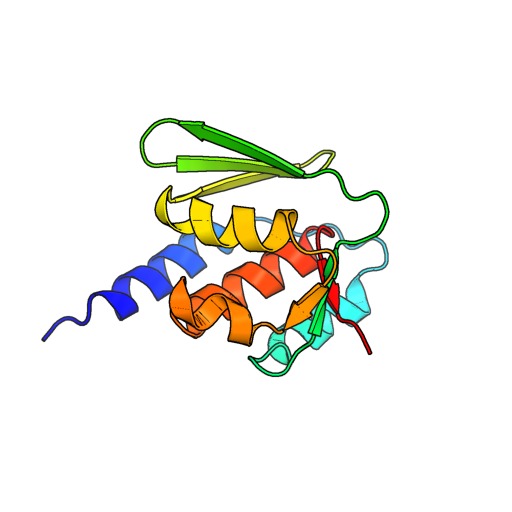 O 1
ATOM 650 N N . LEU A 1 87 ? 8.953 -6.013 -0.757 1.00 96.69 87 LEU A N 1
ATOM 651 C CA . LEU A 1 87 ? 8.444 -6.707 0.427 1.00 96.69 87 LEU A CA 1
ATOM 652 C C . LEU A 1 87 ? 7.398 -7.761 0.048 1.00 96.69 87 LEU A C 1
ATOM 654 O O . LEU A 1 87 ? 6.785 -7.697 -1.022 1.00 96.69 87 LEU A O 1
ATOM 658 N N . THR A 1 88 ? 7.160 -8.705 0.951 1.00 97.38 88 THR A N 1
ATOM 659 C CA . THR A 1 88 ? 6.013 -9.619 0.886 1.00 97.38 88 THR A CA 1
ATOM 660 C C . THR A 1 88 ? 4.848 -8.979 1.636 1.00 97.38 88 THR A C 1
ATOM 662 O O . THR A 1 88 ? 5.057 -8.353 2.671 1.00 97.38 88 THR A O 1
ATOM 665 N N . VAL A 1 89 ? 3.610 -9.091 1.147 1.00 96.38 89 VAL A N 1
ATOM 666 C CA . VAL A 1 89 ? 2.446 -8.439 1.787 1.00 96.38 89 VAL A CA 1
ATOM 667 C C . VAL A 1 89 ? 2.306 -8.819 3.267 1.00 96.38 89 VAL A C 1
ATOM 669 O O . VAL A 1 89 ? 1.997 -7.954 4.089 1.00 96.38 89 VAL A O 1
ATOM 672 N N . GLY A 1 90 ? 2.600 -10.074 3.620 1.00 96.62 90 GLY A N 1
ATOM 673 C CA . GLY A 1 90 ? 2.618 -10.554 5.002 1.00 96.62 90 GLY A CA 1
ATOM 674 C C . GLY A 1 90 ? 3.610 -9.829 5.921 1.00 96.62 90 GLY A C 1
ATOM 675 O O . GLY A 1 90 ? 3.376 -9.777 7.124 1.00 96.62 90 GLY A O 1
ATOM 676 N N . ASP A 1 91 ? 4.645 -9.173 5.384 1.00 96.75 91 ASP A N 1
ATOM 677 C CA . ASP A 1 91 ? 5.609 -8.387 6.173 1.00 96.75 91 ASP A CA 1
ATOM 678 C C . ASP A 1 91 ? 4.951 -7.173 6.856 1.00 96.75 91 ASP A C 1
ATOM 680 O O . ASP A 1 91 ? 5.535 -6.568 7.754 1.00 96.75 91 ASP A O 1
ATOM 684 N N . LEU A 1 92 ? 3.738 -6.795 6.434 1.00 95.75 92 LEU A N 1
ATOM 685 C CA . LEU A 1 92 ? 2.948 -5.722 7.041 1.00 95.75 92 LEU A CA 1
ATOM 686 C C . LEU A 1 92 ? 2.068 -6.207 8.205 1.00 95.75 92 LEU A C 1
ATOM 688 O O . LEU A 1 92 ? 1.370 -5.389 8.801 1.00 95.75 92 LEU A O 1
ATOM 692 N N . ALA A 1 93 ? 2.071 -7.503 8.536 1.00 94.38 93 ALA A N 1
ATOM 693 C CA . ALA A 1 93 ? 1.189 -8.080 9.554 1.00 94.38 93 ALA A CA 1
ATOM 694 C C . ALA A 1 93 ? 1.425 -7.531 10.972 1.00 94.38 93 ALA A C 1
ATOM 696 O O . ALA A 1 93 ? 0.503 -7.532 11.782 1.00 94.38 93 ALA A O 1
ATOM 697 N N . GLU A 1 94 ? 2.627 -7.028 11.267 1.00 93.25 94 GLU A N 1
ATOM 698 C CA . GLU A 1 94 ? 2.925 -6.360 12.544 1.00 93.25 94 GLU A CA 1
ATOM 699 C C . GLU A 1 94 ? 2.294 -4.961 12.647 1.00 93.25 94 GLU A C 1
ATOM 701 O O . GLU A 1 94 ? 2.155 -4.422 13.742 1.00 93.25 94 GLU A O 1
ATOM 706 N N . LEU A 1 95 ? 1.913 -4.366 11.511 1.00 92.94 95 LEU A N 1
ATOM 707 C CA . LEU A 1 95 ? 1.406 -2.995 11.421 1.00 92.94 95 LEU A CA 1
ATOM 708 C C . LEU A 1 95 ? -0.087 -2.937 11.095 1.00 92.94 95 LEU A C 1
ATOM 710 O O . LEU A 1 95 ? -0.750 -1.964 11.442 1.00 92.94 95 LEU A O 1
ATOM 714 N N . LEU A 1 96 ? -0.605 -3.941 10.387 1.00 91.81 96 LEU A N 1
ATOM 715 C CA . LEU A 1 96 ? -1.961 -3.964 9.854 1.00 91.81 96 LEU A CA 1
ATOM 716 C C . LEU A 1 96 ? -2.572 -5.360 9.965 1.00 91.81 96 LEU A C 1
ATOM 718 O O . LEU A 1 96 ? -1.927 -6.376 9.678 1.00 91.81 96 LEU A O 1
ATOM 722 N N . ASP A 1 97 ? -3.867 -5.396 10.274 1.00 87.38 97 ASP A N 1
ATOM 723 C CA . ASP A 1 97 ? -4.660 -6.606 10.092 1.00 87.38 97 ASP A CA 1
ATOM 724 C C . ASP A 1 97 ? -4.703 -7.042 8.617 1.00 87.38 97 ASP A C 1
ATOM 726 O O . ASP A 1 97 ? -4.283 -6.331 7.696 1.00 87.38 97 ASP A O 1
ATOM 730 N N . GLN A 1 98 ? -5.164 -8.274 8.403 1.00 88.19 98 GLN A N 1
ATOM 731 C CA . GLN A 1 98 ? -5.125 -8.912 7.091 1.00 88.19 98 GLN A CA 1
ATOM 732 C C . GLN A 1 98 ? -5.921 -8.174 6.018 1.00 88.19 98 GLN A C 1
ATOM 734 O O . GLN A 1 98 ? -5.348 -7.896 4.959 1.00 88.19 98 GLN A O 1
ATOM 739 N N . PRO A 1 99 ? -7.186 -7.798 6.257 1.00 84.06 99 PRO A N 1
ATOM 740 C CA . PRO A 1 99 ? -7.930 -7.052 5.255 1.00 84.06 99 PRO A CA 1
ATOM 741 C C . PRO A 1 99 ? -7.276 -5.696 4.949 1.00 84.06 99 PRO A C 1
ATOM 743 O O . PRO A 1 99 ? -7.113 -5.344 3.777 1.00 84.06 99 PRO A O 1
ATOM 746 N N . SER A 1 100 ? -6.819 -4.960 5.969 1.00 84.31 100 SER A N 1
ATOM 747 C CA . SER A 1 100 ? -6.239 -3.626 5.786 1.00 84.31 100 SER A CA 1
ATOM 748 C C . SER A 1 100 ? -4.950 -3.649 4.969 1.00 84.31 100 SER A C 1
ATOM 750 O O . SER A 1 100 ? -4.780 -2.802 4.083 1.00 84.31 100 SER A O 1
ATOM 752 N N . ARG A 1 101 ? -4.047 -4.617 5.195 1.00 92.62 101 ARG A N 1
ATOM 753 C CA . ARG A 1 101 ? -2.820 -4.724 4.382 1.00 92.62 101 ARG A CA 1
ATOM 754 C C . ARG A 1 101 ? -3.120 -5.081 2.929 1.00 92.62 101 ARG A C 1
ATOM 756 O O . ARG A 1 101 ? -2.503 -4.503 2.033 1.00 92.62 101 ARG A O 1
ATOM 763 N N . HIS A 1 102 ? -4.104 -5.944 2.667 1.00 89.69 102 HIS A N 1
ATOM 764 C CA . HIS A 1 102 ? -4.521 -6.275 1.297 1.00 89.69 102 HIS A CA 1
ATOM 765 C C . HIS A 1 102 ? -5.110 -5.056 0.591 1.00 89.69 102 HIS A C 1
ATOM 767 O O . HIS A 1 102 ? -4.693 -4.729 -0.522 1.00 89.69 102 HIS A O 1
ATOM 773 N N . VAL A 1 103 ? -6.020 -4.332 1.247 1.00 88.12 103 VAL A N 1
ATOM 774 C CA . VAL A 1 103 ? -6.618 -3.099 0.709 1.00 88.12 103 VAL A CA 1
ATOM 775 C C . VAL A 1 103 ? -5.543 -2.059 0.401 1.00 88.12 103 VAL A C 1
ATOM 777 O O . VAL A 1 103 ? -5.538 -1.490 -0.697 1.00 88.12 103 VAL A O 1
ATOM 780 N N . LEU A 1 104 ? -4.612 -1.831 1.332 1.00 89.62 104 LEU A N 1
ATOM 781 C CA . LEU A 1 104 ? -3.519 -0.881 1.148 1.00 89.62 104 LEU A CA 1
ATOM 782 C C . LEU A 1 104 ? -2.655 -1.266 -0.057 1.00 89.62 104 LEU A C 1
ATOM 784 O O . LEU A 1 104 ? -2.483 -0.458 -0.970 1.00 89.62 104 LEU A O 1
ATOM 788 N N . VAL A 1 105 ? -2.151 -2.500 -0.106 1.00 92.75 105 VAL A N 1
ATOM 789 C CA . VAL A 1 105 ? -1.260 -2.947 -1.186 1.00 92.75 105 VAL A CA 1
ATOM 790 C C . VAL A 1 105 ? -1.968 -2.899 -2.537 1.00 92.75 105 VAL A C 1
ATOM 792 O O . VAL A 1 105 ? -1.430 -2.321 -3.486 1.00 92.75 105 VAL A O 1
ATOM 795 N N . ARG A 1 106 ? -3.204 -3.408 -2.629 1.00 89.38 106 ARG A N 1
ATOM 796 C CA . ARG A 1 106 ? -4.011 -3.333 -3.858 1.00 89.38 106 ARG A CA 1
ATOM 797 C C . ARG A 1 106 ? -4.168 -1.893 -4.324 1.00 89.38 106 ARG A C 1
ATOM 799 O O . ARG A 1 106 ? -4.059 -1.600 -5.519 1.00 89.38 106 ARG A O 1
ATOM 806 N N . ARG A 1 107 ? -4.378 -0.967 -3.385 1.00 86.81 107 ARG A N 1
ATOM 807 C CA . ARG A 1 107 ? -4.482 0.453 -3.700 1.00 86.81 107 ARG A CA 1
ATOM 808 C C . ARG A 1 107 ? -3.171 1.011 -4.237 1.00 86.81 107 ARG A C 1
ATOM 810 O O . ARG A 1 107 ? -3.187 1.667 -5.272 1.00 86.81 107 ARG A O 1
ATOM 817 N N . LEU A 1 108 ? -2.046 0.743 -3.589 1.00 90.25 108 LEU A N 1
ATOM 818 C CA . LEU A 1 108 ? -0.747 1.254 -4.028 1.00 90.25 108 LEU A CA 1
ATOM 819 C C . LEU A 1 108 ? -0.315 0.664 -5.379 1.00 90.25 108 LEU A C 1
ATOM 821 O O . LEU A 1 108 ? 0.284 1.377 -6.186 1.00 90.25 108 LEU A O 1
ATOM 825 N N . VAL A 1 109 ? -0.691 -0.584 -5.678 1.00 89.19 109 VAL A N 1
ATOM 826 C CA . VAL A 1 109 ? -0.534 -1.173 -7.016 1.00 89.19 109 VAL A CA 1
ATOM 827 C C . VAL A 1 109 ? -1.396 -0.435 -8.038 1.00 89.19 109 VAL A C 1
ATOM 829 O O . VAL A 1 109 ? -0.895 -0.033 -9.086 1.00 89.19 109 VAL A O 1
ATOM 832 N N . ARG A 1 110 ? -2.673 -0.186 -7.726 1.00 83.62 110 ARG A N 1
ATOM 833 C CA . ARG A 1 110 ? -3.623 0.551 -8.582 1.00 83.62 110 ARG A CA 1
ATOM 834 C C . ARG A 1 110 ? -3.222 2.004 -8.836 1.00 83.62 110 ARG A C 1
ATOM 836 O O . ARG A 1 110 ? -3.516 2.555 -9.891 1.00 83.62 110 ARG A O 1
ATOM 843 N N . GLU A 1 111 ? -2.558 2.634 -7.878 1.00 84.50 111 GLU A N 1
ATOM 844 C CA . GLU A 1 111 ? -2.043 4.002 -7.999 1.00 84.50 111 GLU A CA 1
ATOM 845 C C . GLU A 1 111 ? -0.655 4.047 -8.654 1.00 84.50 111 GLU A C 1
ATOM 847 O O . GLU A 1 111 ? -0.141 5.125 -8.934 1.00 84.50 111 GLU A O 1
ATOM 852 N N . GLY A 1 112 ? -0.067 2.883 -8.952 1.00 85.06 112 GLY A N 1
ATOM 853 C CA . GLY A 1 112 ? 1.199 2.759 -9.668 1.00 85.06 112 GLY A CA 1
ATOM 854 C C . GLY A 1 112 ? 2.445 2.920 -8.801 1.00 85.06 112 GLY A C 1
ATOM 855 O O . GLY A 1 112 ? 3.542 2.849 -9.348 1.00 85.06 112 GLY A O 1
ATOM 856 N N . LEU A 1 113 ? 2.303 3.083 -7.481 1.00 89.38 113 LEU A N 1
ATOM 857 C CA . LEU A 1 113 ? 3.435 3.115 -6.550 1.00 89.38 113 LEU A CA 1
ATOM 858 C C . LEU A 1 113 ? 4.099 1.739 -6.437 1.00 89.38 113 LEU A C 1
ATOM 860 O O . LEU A 1 113 ? 5.325 1.645 -6.411 1.00 89.38 113 LEU A O 1
ATOM 864 N N . LEU A 1 114 ? 3.284 0.685 -6.388 1.00 92.38 114 LEU A N 1
ATOM 865 C CA . LEU A 1 114 ? 3.744 -0.695 -6.297 1.00 92.38 114 LEU A CA 1
ATOM 866 C C . LEU A 1 114 ? 3.481 -1.470 -7.588 1.00 92.38 114 LEU A C 1
ATOM 868 O O . LEU A 1 114 ? 2.620 -1.131 -8.408 1.00 92.38 114 LEU A O 1
ATOM 872 N N . MET A 1 115 ? 4.222 -2.556 -7.753 1.00 91.94 115 MET A N 1
ATOM 873 C CA . MET A 1 115 ? 3.961 -3.586 -8.744 1.00 91.94 115 MET A CA 1
ATOM 874 C C . MET A 1 115 ? 4.157 -4.969 -8.135 1.00 91.94 115 MET A C 1
ATOM 876 O O . MET A 1 115 ? 5.017 -5.149 -7.281 1.00 91.94 115 MET A O 1
ATOM 880 N N . VAL A 1 116 ? 3.354 -5.932 -8.581 1.00 91.75 116 VAL A N 1
ATOM 881 C CA . VAL A 1 116 ? 3.531 -7.341 -8.214 1.00 91.75 116 VAL A CA 1
ATOM 882 C C . VAL A 1 116 ? 4.778 -7.863 -8.919 1.00 91.75 116 VAL A C 1
ATOM 884 O O . VAL A 1 116 ? 4.922 -7.669 -10.131 1.00 91.75 116 VAL A O 1
ATOM 887 N N . VAL A 1 117 ? 5.655 -8.501 -8.154 1.00 89.75 117 VAL A N 1
ATOM 888 C CA . VAL A 1 117 ? 6.830 -9.212 -8.661 1.00 89.75 117 VAL A CA 1
ATOM 889 C C . VAL A 1 117 ? 6.388 -10.635 -8.991 1.00 89.75 117 VAL A C 1
ATOM 891 O O . VAL A 1 117 ? 5.681 -11.257 -8.201 1.00 89.75 117 VAL A O 1
ATOM 894 N N . ARG A 1 118 ? 6.739 -11.116 -10.184 1.00 72.75 118 ARG A N 1
ATOM 895 C CA . ARG A 1 118 ? 6.520 -12.505 -10.601 1.00 72.75 118 ARG A CA 1
ATOM 896 C C . ARG A 1 118 ? 7.843 -13.242 -10.632 1.00 72.75 118 ARG A C 1
ATOM 898 O O . ARG A 1 118 ? 8.831 -12.589 -11.033 1.00 72.75 118 ARG A O 1
#

pLDDT: mean 79.18, std 18.41, range [30.81, 97.38]